Protein AF-A0A962IE47-F1 (afdb_monomer_lite)

Foldseek 3Di:
DPDPVVVVVVVVVVVVVVVVVVVVDDDPDDDDAEEEEDEQELEPQQQDQPDDDPNDGGGNSVVVLVVVLVVLVVGDFVYWYWYWYDADHDIGTPDHTDGSPVCVVVVNVVSVPDHSVVNCVPVPD

pLDDT: mean 88.12, std 12.34, range [39.97, 97.12]

Sequence (125 aa):
MPPRYRSSLLLLLALLCMALALLRPFWLLERKVWNYSFILDITQSMNTRDYHLNGELTDRLTVARQAMRAALKQLPCGSQVGLGLYTANNTYQLFNPLEVCEHYAIITDVLDHIDWRMAWANDSQ

Structure (mmCIF, N/CA/C/O backbone):
data_AF-A0A962IE47-F1
#
_entry.id   AF-A0A962IE47-F1
#
loop_
_atom_site.group_PDB
_atom_site.id
_atom_site.type_symbol
_atom_site.label_atom_id
_atom_site.label_alt_id
_atom_site.label_comp_id
_atom_site.label_asym_id
_atom_site.label_entity_id
_atom_site.label_seq_id
_atom_site.pdbx_PDB_ins_code
_atom_site.Cartn_x
_atom_site.Cartn_y
_atom_site.Cartn_z
_atom_site.occupancy
_atom_site.B_iso_or_equiv
_atom_site.auth_seq_id
_atom_site.auth_comp_id
_atom_site.auth_asym_id
_atom_site.auth_atom_id
_atom_site.pdbx_PDB_model_num
ATOM 1 N N . MET A 1 1 ? -11.003 -23.202 50.729 1.00 52.34 1 MET A N 1
ATOM 2 C CA . MET A 1 1 ? -11.892 -23.349 49.553 1.00 52.34 1 MET A CA 1
ATOM 3 C C . MET A 1 1 ? -12.440 -21.976 49.194 1.00 52.34 1 MET A C 1
ATOM 5 O O . MET A 1 1 ? -13.132 -21.407 50.032 1.00 52.34 1 MET A O 1
ATOM 9 N N . PRO A 1 2 ? -12.093 -21.389 48.033 1.00 59.41 2 PRO A N 1
ATOM 10 C CA . PRO A 1 2 ? -12.683 -20.120 47.624 1.00 59.41 2 PRO A CA 1
ATOM 11 C C . PRO A 1 2 ? -14.193 -20.312 47.393 1.00 59.41 2 PRO A C 1
ATOM 13 O O . PRO A 1 2 ? -14.618 -21.378 46.940 1.00 59.41 2 PRO A O 1
ATOM 16 N N . PRO A 1 3 ? -15.026 -19.326 47.742 1.00 61.72 3 PRO A N 1
ATOM 17 C CA . PRO A 1 3 ? -16.468 -19.507 47.749 1.00 61.72 3 PRO A CA 1
ATOM 18 C C . PRO A 1 3 ? -17.038 -19.554 46.317 1.00 61.72 3 PRO A C 1
ATOM 20 O O . PRO A 1 3 ? -16.744 -18.690 45.489 1.00 61.72 3 PRO A O 1
ATOM 23 N N . ARG A 1 4 ? -17.888 -20.557 46.037 1.00 67.06 4 ARG A N 1
ATOM 24 C CA . ARG A 1 4 ? -18.505 -20.864 44.721 1.00 67.06 4 ARG A CA 1
ATOM 25 C C . ARG A 1 4 ? -19.208 -19.678 44.029 1.00 67.06 4 ARG A C 1
ATOM 27 O O . ARG A 1 4 ? -19.340 -19.681 42.805 1.00 67.06 4 ARG A O 1
ATOM 34 N N . TYR A 1 5 ? -19.627 -18.654 44.779 1.00 64.69 5 TYR A N 1
ATOM 35 C CA . TYR A 1 5 ? -20.289 -17.465 44.223 1.00 64.69 5 TYR A CA 1
ATOM 36 C C . TYR A 1 5 ? -19.355 -16.618 43.341 1.00 64.69 5 TYR A C 1
ATOM 38 O O . TYR A 1 5 ? -19.810 -16.032 42.362 1.00 64.69 5 TYR A O 1
ATOM 46 N N . ARG A 1 6 ? -18.044 -16.588 43.633 1.00 74.56 6 ARG A N 1
ATOM 47 C CA . ARG A 1 6 ? -17.070 -15.798 42.858 1.00 74.56 6 ARG A CA 1
ATOM 48 C C . ARG A 1 6 ? -16.899 -16.337 41.440 1.00 74.56 6 ARG A C 1
ATOM 50 O O . ARG A 1 6 ? -16.870 -15.560 40.494 1.00 74.56 6 ARG A O 1
ATOM 57 N N . SER A 1 7 ? -16.842 -17.659 41.285 1.00 76.56 7 SER A N 1
ATOM 58 C CA . SER A 1 7 ? -16.712 -18.307 39.973 1.00 76.56 7 SER A CA 1
ATOM 59 C C . SER A 1 7 ? -17.961 -18.135 39.109 1.00 76.56 7 SER A C 1
ATOM 61 O O . SER A 1 7 ? -17.842 -17.911 37.912 1.00 76.56 7 SER A O 1
ATOM 63 N N . SER A 1 8 ? -19.154 -18.174 39.709 1.00 85.88 8 SER A N 1
ATOM 64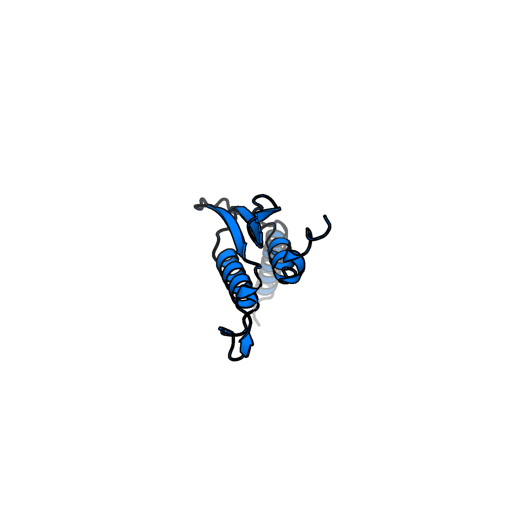 C CA . SER A 1 8 ? -20.411 -17.975 38.970 1.00 85.88 8 SER A CA 1
ATOM 65 C C . SER A 1 8 ? -20.564 -16.529 38.484 1.00 85.88 8 SER A C 1
ATOM 67 O O . SER A 1 8 ? -20.994 -16.299 37.356 1.00 85.88 8 SER A O 1
ATOM 69 N N . LEU A 1 9 ? -20.138 -15.554 39.298 1.00 92.81 9 LEU A N 1
ATOM 70 C CA . LEU A 1 9 ? -20.090 -14.141 38.913 1.00 92.81 9 LEU A CA 1
ATOM 71 C C . LEU A 1 9 ? -19.125 -13.902 37.741 1.00 92.81 9 LEU A C 1
ATOM 73 O O . LEU A 1 9 ? -19.460 -13.185 36.804 1.00 92.81 9 LEU A O 1
ATOM 77 N N . LEU A 1 10 ? -17.947 -14.534 37.775 1.00 92.00 10 LEU A N 1
ATOM 78 C CA . LEU A 1 10 ? -16.957 -14.449 36.698 1.00 92.00 10 LEU A CA 1
ATOM 79 C C . LEU A 1 10 ? -17.489 -15.030 35.379 1.00 92.00 10 LEU A C 1
ATOM 81 O O . LEU A 1 10 ? -17.267 -14.440 34.326 1.00 92.00 10 LEU A O 1
ATOM 85 N N . LEU A 1 11 ? -18.223 -16.147 35.433 1.00 93.00 11 LEU A N 1
ATOM 86 C CA . LEU A 1 11 ? -18.848 -16.751 34.251 1.00 93.00 11 LEU A CA 1
ATOM 87 C C . LEU A 1 11 ? -19.948 -15.861 33.661 1.00 93.00 11 LEU A C 1
ATOM 89 O O . LEU A 1 11 ? -19.996 -15.682 32.448 1.00 93.00 11 LEU A O 1
ATOM 93 N N . LEU A 1 12 ? -20.792 -15.260 34.505 1.00 95.62 12 LEU A N 1
ATOM 94 C CA . LEU A 1 12 ? -21.808 -14.296 34.069 1.00 95.62 12 LEU A CA 1
ATOM 95 C C . LEU A 1 12 ? -21.183 -13.060 33.418 1.00 95.62 12 LEU A C 1
ATOM 97 O O . LEU A 1 12 ? -21.644 -1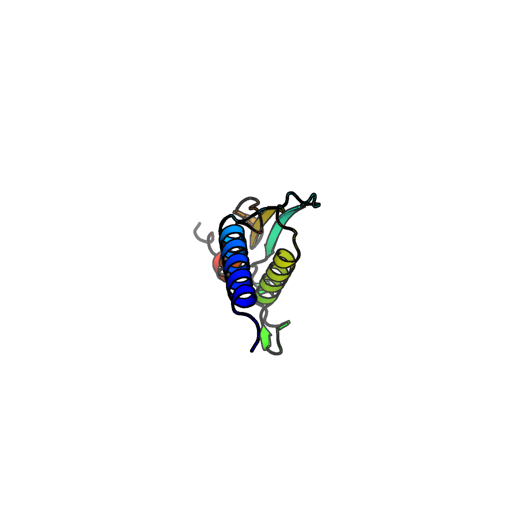2.624 32.366 1.00 95.62 12 LEU A O 1
ATOM 101 N N . LEU A 1 13 ? -20.112 -12.524 34.010 1.00 95.75 13 LEU A N 1
ATOM 102 C CA . LEU A 1 13 ? -19.386 -11.384 33.454 1.00 95.75 13 LEU A CA 1
ATOM 103 C C . LEU A 1 13 ? -18.767 -11.730 32.092 1.00 95.75 13 LEU A C 1
ATOM 105 O O . LEU A 1 13 ? -18.882 -10.950 31.152 1.00 95.75 13 LEU A O 1
ATOM 109 N N . ALA A 1 14 ? -18.154 -12.91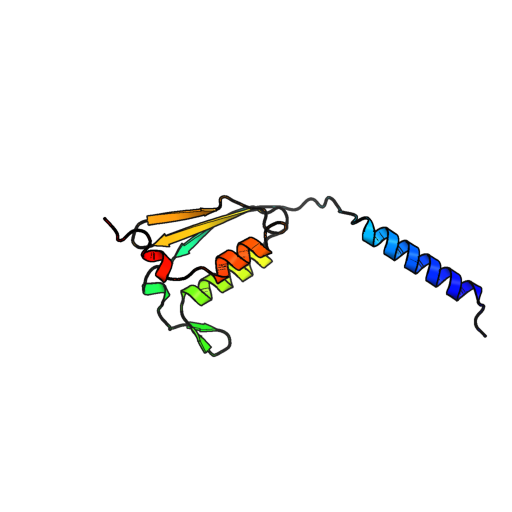0 31.966 1.00 94.25 14 ALA A N 1
ATOM 110 C CA . ALA A 1 14 ? -17.596 -13.378 30.700 1.00 94.25 14 ALA A CA 1
ATOM 111 C C . ALA A 1 14 ? -18.680 -13.522 29.619 1.00 94.25 14 ALA A C 1
ATOM 113 O O . ALA A 1 14 ? -18.478 -13.092 28.484 1.00 94.25 14 ALA A O 1
ATOM 114 N N . LEU A 1 15 ? -19.845 -14.066 29.981 1.00 96.00 15 LEU A N 1
ATOM 115 C CA . LEU A 1 15 ? -20.975 -14.245 29.070 1.00 96.00 15 LEU A CA 1
ATOM 116 C C . LEU A 1 15 ? -21.572 -12.898 28.632 1.00 96.00 15 LEU A C 1
ATOM 118 O O . LEU A 1 15 ? -21.879 -12.716 27.456 1.00 96.00 15 LEU A O 1
ATOM 122 N N . LEU A 1 16 ? -21.648 -11.927 29.547 1.00 95.94 16 LEU A N 1
ATOM 123 C CA . LEU A 1 16 ? -22.052 -10.554 29.244 1.00 95.94 16 LEU A CA 1
ATOM 124 C C . LEU A 1 16 ? -21.051 -9.863 28.305 1.00 95.94 16 LEU A C 1
ATOM 126 O O . LEU A 1 16 ? -21.459 -9.271 27.310 1.00 95.94 16 LEU A O 1
ATOM 130 N N . CYS A 1 17 ? -19.746 -9.968 28.577 1.00 94.00 17 CYS A N 1
ATOM 131 C CA . CYS A 1 17 ? -18.699 -9.427 27.705 1.00 94.00 17 CYS A CA 1
ATOM 132 C C . CYS A 1 17 ? -18.750 -10.047 26.302 1.00 94.00 17 CYS A C 1
ATOM 134 O O . CYS A 1 17 ? -18.610 -9.334 25.310 1.00 94.00 17 CYS A O 1
ATOM 136 N N . MET A 1 18 ? -18.991 -11.357 26.206 1.00 94.12 18 MET A N 1
ATOM 137 C CA . MET A 1 18 ? -19.139 -12.052 24.927 1.00 94.12 18 MET A CA 1
ATOM 138 C C . MET A 1 18 ? -20.392 -11.586 24.172 1.00 94.12 18 MET A C 1
ATOM 140 O O . MET A 1 18 ? -20.311 -11.300 22.980 1.00 94.12 18 MET A O 1
ATOM 144 N N . ALA A 1 19 ? -21.528 -11.431 24.860 1.00 95.25 19 ALA A N 1
ATOM 145 C CA . ALA A 1 19 ? -22.750 -10.883 24.271 1.00 95.25 19 ALA A CA 1
ATOM 146 C C . ALA A 1 19 ? -22.556 -9.440 23.768 1.00 95.25 19 ALA A C 1
ATOM 148 O O . ALA A 1 19 ? -22.988 -9.107 22.667 1.00 95.25 19 ALA A O 1
ATOM 149 N N . LEU A 1 20 ? -21.849 -8.600 24.530 1.00 92.50 20 LEU A N 1
ATOM 150 C CA . LEU A 1 20 ? -21.512 -7.231 24.128 1.00 92.50 20 LEU A CA 1
ATOM 151 C C . LEU A 1 20 ? -20.575 -7.187 22.914 1.00 92.50 20 LEU A C 1
ATOM 153 O O . LEU A 1 20 ? -20.757 -6.349 22.034 1.00 92.50 20 LEU A O 1
ATOM 157 N N . ALA A 1 21 ? -19.606 -8.100 22.820 1.00 89.12 21 ALA A N 1
ATOM 158 C CA . ALA A 1 21 ? -18.718 -8.189 21.661 1.00 89.12 21 ALA A CA 1
ATOM 159 C C . ALA A 1 21 ? -19.475 -8.551 20.368 1.00 89.12 21 ALA A C 1
ATOM 161 O O . ALA A 1 21 ? -19.144 -8.043 19.294 1.00 89.12 21 ALA A O 1
ATOM 162 N N . LEU A 1 22 ? -20.524 -9.377 20.466 1.00 91.88 22 LEU A N 1
ATOM 163 C CA . LEU A 1 22 ? -21.379 -9.737 19.327 1.00 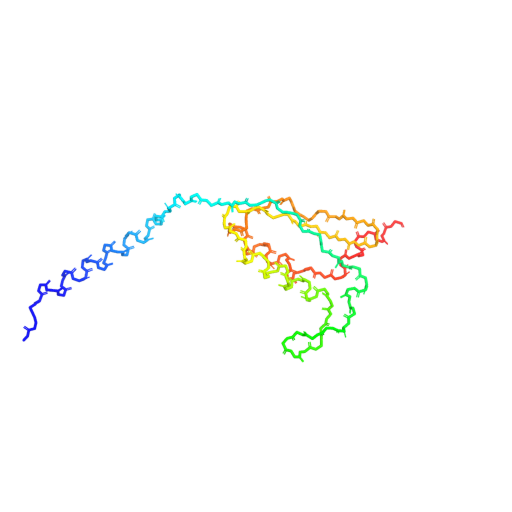91.88 22 LEU A CA 1
ATOM 164 C C . LEU A 1 22 ? -22.196 -8.551 18.789 1.00 91.88 22 LEU A C 1
ATOM 166 O O . LEU A 1 22 ? -22.529 -8.540 17.607 1.00 91.88 22 LEU A O 1
ATOM 170 N N . LEU A 1 23 ? -22.465 -7.533 19.615 1.00 90.25 23 LEU A N 1
ATOM 171 C CA . LEU A 1 23 ? -23.197 -6.322 19.218 1.00 90.25 23 LEU A CA 1
ATOM 172 C C . LEU A 1 23 ? -22.358 -5.335 18.385 1.00 90.25 23 LEU A C 1
ATOM 174 O O . LEU A 1 23 ? -22.903 -4.342 17.915 1.00 90.25 23 LEU A O 1
ATOM 178 N N . ARG A 1 24 ? -21.054 -5.593 18.195 1.00 80.38 24 ARG A N 1
ATOM 179 C CA . ARG A 1 24 ? -20.117 -4.757 17.416 1.00 80.38 24 ARG A CA 1
ATOM 180 C C . ARG A 1 24 ? -20.256 -3.248 17.692 1.00 80.38 24 ARG A C 1
ATOM 182 O O . ARG A 1 24 ? -20.539 -2.483 16.768 1.00 80.38 24 ARG A O 1
ATOM 189 N N . PRO A 1 25 ? -20.049 -2.795 18.943 1.00 80.50 25 PRO A N 1
ATOM 190 C CA . PRO A 1 25 ? -20.100 -1.370 19.246 1.00 80.50 25 PRO A CA 1
ATOM 191 C C . PRO A 1 25 ? -19.068 -0.618 18.392 1.00 80.50 25 PRO A C 1
ATOM 193 O O . PRO A 1 25 ? -17.879 -0.938 18.426 1.00 80.50 25 PRO A O 1
ATOM 196 N N . PHE A 1 26 ? -19.519 0.377 17.626 1.00 73.50 26 PHE A N 1
ATOM 197 C CA . PHE A 1 26 ? -18.647 1.276 16.874 1.00 73.50 26 PHE A CA 1
ATOM 198 C C . PHE A 1 26 ? -18.619 2.645 17.551 1.00 73.50 26 PHE A C 1
ATOM 200 O O . PHE A 1 26 ? -19.646 3.176 17.970 1.00 73.50 26 PHE A O 1
ATOM 207 N N . TRP A 1 27 ? -17.425 3.213 17.679 1.00 76.12 27 TRP A N 1
ATOM 208 C CA . TRP A 1 27 ? -17.225 4.547 18.233 1.00 76.12 27 TRP A CA 1
ATOM 209 C C . TRP A 1 27 ? -17.090 5.539 17.081 1.00 76.12 27 TRP A C 1
ATOM 211 O O . TRP A 1 27 ? -16.230 5.353 16.218 1.00 76.12 27 TRP A O 1
ATOM 221 N N . LEU A 1 28 ? -17.906 6.597 17.063 1.00 69.00 28 LEU A N 1
ATOM 222 C CA . LEU A 1 28 ? -17.693 7.720 16.149 1.00 69.00 28 LEU A CA 1
ATOM 223 C C . LEU A 1 28 ? -16.531 8.558 16.683 1.00 69.00 28 LEU A C 1
ATOM 225 O O . LEU A 1 28 ? -16.710 9.425 17.534 1.00 69.00 28 LEU A O 1
ATOM 229 N N . LEU A 1 29 ? -15.328 8.249 16.211 1.00 77.94 29 LEU A N 1
ATOM 230 C CA . LEU A 1 29 ? -14.134 9.023 16.511 1.00 77.94 29 LEU A CA 1
ATOM 231 C C . LEU A 1 29 ? -13.885 9.996 15.358 1.00 77.94 29 LEU A C 1
ATOM 233 O O . LEU A 1 29 ? -13.664 9.563 14.226 1.00 77.94 29 LEU A O 1
ATOM 237 N N . GLU A 1 30 ? -13.900 11.299 15.636 1.00 76.25 30 GLU A N 1
ATOM 238 C CA . GLU A 1 30 ? -13.501 12.292 14.640 1.00 76.25 30 GLU A CA 1
ATOM 239 C C . GLU A 1 30 ? -12.033 12.079 14.277 1.00 76.25 30 GLU A C 1
ATOM 241 O O . GLU A 1 30 ? -11.130 12.142 15.116 1.00 76.25 30 GLU A O 1
ATOM 246 N N . ARG A 1 31 ? -11.790 11.782 13.003 1.00 79.19 31 ARG A N 1
ATOM 247 C CA . ARG A 1 31 ? -10.452 11.557 12.479 1.00 79.19 31 ARG A CA 1
ATOM 248 C C . ARG A 1 31 ? -10.316 12.260 11.142 1.00 79.19 31 ARG A C 1
ATOM 250 O O . ARG A 1 31 ? -11.222 12.233 10.316 1.00 79.19 31 ARG A O 1
ATOM 257 N N . LYS A 1 32 ? -9.153 12.868 10.916 1.00 86.38 32 LYS A N 1
ATOM 258 C CA . LYS A 1 32 ? -8.812 13.429 9.612 1.00 86.38 32 LYS A CA 1
ATOM 259 C C . LYS A 1 32 ? -8.663 12.293 8.597 1.00 86.38 32 LYS A C 1
ATOM 261 O O . LYS A 1 32 ? -7.765 11.464 8.736 1.00 86.38 32 LYS A O 1
ATOM 266 N N . VAL A 1 33 ? -9.546 12.274 7.607 1.00 92.00 33 VAL A N 1
ATOM 267 C CA . VAL A 1 33 ? -9.529 11.336 6.479 1.00 92.00 33 VAL A CA 1
ATOM 268 C C . VAL A 1 33 ? -9.002 12.023 5.226 1.00 92.00 33 VAL A C 1
ATOM 270 O O . VAL A 1 33 ? -8.985 13.253 5.138 1.00 92.00 33 VAL A O 1
ATOM 273 N N . TRP A 1 34 ? -8.557 11.221 4.266 1.00 93.88 34 TRP A N 1
ATOM 274 C CA . TRP A 1 34 ? -7.958 11.706 3.027 1.00 93.88 34 TRP A CA 1
ATOM 275 C C . TRP A 1 34 ? -8.589 11.040 1.811 1.00 93.88 34 TRP A C 1
ATOM 277 O O . TRP A 1 34 ? -9.116 9.935 1.914 1.00 93.88 34 TRP A O 1
ATOM 287 N N . ASN A 1 35 ? -8.499 11.699 0.659 1.00 95.31 35 ASN A N 1
ATOM 288 C CA . ASN A 1 35 ? -8.884 11.133 -0.627 1.00 95.31 35 ASN A CA 1
ATOM 289 C C . ASN A 1 35 ? -7.660 11.149 -1.551 1.00 95.31 35 ASN A C 1
ATOM 291 O O . ASN A 1 35 ? -7.162 12.222 -1.893 1.00 95.31 35 ASN A O 1
ATOM 295 N N . TYR A 1 36 ? -7.148 9.966 -1.888 1.00 95.00 36 TYR A N 1
ATOM 296 C CA . TYR A 1 36 ? -5.950 9.782 -2.705 1.00 95.00 36 TYR A CA 1
ATOM 297 C C . TYR A 1 36 ? -6.263 9.003 -3.981 1.00 95.00 36 TYR A C 1
ATOM 299 O O . TYR A 1 36 ? -7.172 8.180 -4.032 1.00 95.00 36 TYR A O 1
ATOM 307 N N . SER A 1 37 ? -5.467 9.228 -5.021 1.00 94.69 37 SER A N 1
ATOM 308 C CA . SER A 1 37 ? -5.446 8.391 -6.221 1.00 94.69 37 SER A CA 1
ATOM 309 C C . SER A 1 37 ? -4.001 8.021 -6.516 1.00 94.69 37 SER A C 1
ATOM 311 O O . SER A 1 37 ? -3.181 8.898 -6.781 1.00 94.69 37 SER A O 1
ATOM 313 N N . PHE A 1 38 ? -3.680 6.733 -6.415 1.00 95.81 38 PHE A N 1
ATOM 314 C CA . PHE A 1 38 ? -2.355 6.221 -6.747 1.00 95.81 38 PHE A CA 1
ATOM 315 C C . PHE A 1 38 ? -2.294 5.862 -8.221 1.00 95.81 38 PHE A C 1
ATOM 317 O O . PHE A 1 38 ? -3.209 5.231 -8.741 1.00 95.81 38 PHE A O 1
ATOM 324 N N . ILE A 1 39 ? -1.188 6.211 -8.869 1.00 95.44 39 ILE A N 1
ATOM 325 C CA . ILE A 1 39 ? -0.867 5.756 -10.218 1.00 95.44 39 ILE A CA 1
ATOM 326 C C . ILE A 1 39 ? 0.393 4.902 -10.125 1.00 95.44 39 ILE A C 1
ATOM 328 O O . ILE A 1 39 ? 1.420 5.369 -9.631 1.00 95.44 39 ILE A O 1
ATOM 332 N N . LEU A 1 40 ? 0.301 3.650 -10.567 1.00 95.50 40 LEU A N 1
ATOM 333 C CA . LEU A 1 40 ? 1.410 2.705 -10.557 1.00 95.50 40 LEU A CA 1
ATOM 334 C C . LEU A 1 40 ? 2.011 2.575 -11.959 1.00 95.50 40 LEU A C 1
ATOM 336 O O . LEU A 1 40 ? 1.325 2.187 -12.902 1.00 95.50 40 LEU A O 1
ATOM 340 N N . ASP A 1 41 ? 3.296 2.888 -12.085 1.00 94.06 41 ASP A N 1
ATOM 341 C CA . ASP A 1 41 ? 4.062 2.688 -13.315 1.00 94.06 41 ASP A CA 1
ATOM 342 C C . ASP A 1 41 ? 4.305 1.188 -13.551 1.00 94.06 41 ASP A C 1
ATOM 344 O O . ASP A 1 41 ? 4.877 0.504 -12.700 1.00 94.06 41 ASP A O 1
ATOM 348 N N . ILE A 1 42 ? 3.854 0.686 -14.702 1.00 93.88 42 ILE A N 1
ATOM 349 C CA . ILE A 1 42 ? 4.047 -0.699 -15.156 1.00 93.88 42 ILE A CA 1
ATOM 350 C C . ILE A 1 42 ? 4.893 -0.780 -16.441 1.00 93.88 42 ILE A C 1
ATOM 352 O O . ILE A 1 42 ? 4.840 -1.779 -17.160 1.00 93.88 42 ILE A O 1
ATOM 356 N N . THR A 1 43 ? 5.665 0.266 -16.758 1.00 92.75 43 THR A N 1
ATOM 357 C CA . THR A 1 43 ? 6.583 0.290 -17.906 1.00 92.75 43 THR A CA 1
ATOM 358 C C . THR A 1 43 ? 7.673 -0.774 -17.787 1.00 92.75 43 THR A C 1
ATOM 360 O O . THR A 1 43 ? 8.009 -1.251 -16.704 1.00 92.75 43 THR A O 1
ATOM 363 N N . GLN A 1 44 ? 8.305 -1.112 -18.915 1.00 91.00 44 GLN A N 1
ATOM 364 C CA . GLN A 1 44 ? 9.379 -2.112 -18.952 1.00 91.00 44 GLN A CA 1
ATOM 365 C C . GLN A 1 44 ? 10.552 -1.783 -18.017 1.00 91.00 44 GLN A C 1
ATOM 367 O O . GLN A 1 44 ? 11.185 -2.694 -17.487 1.00 91.00 44 GLN A O 1
ATOM 372 N N . SER A 1 45 ? 10.813 -0.497 -17.758 1.00 91.81 45 SER A N 1
AT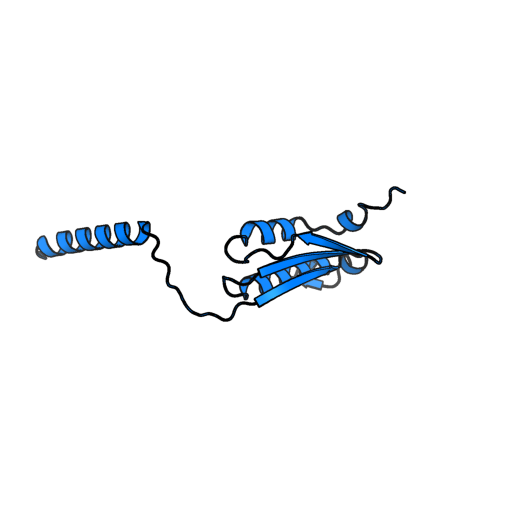OM 373 C CA . SER A 1 45 ? 11.862 -0.074 -16.826 1.00 91.81 45 SER A CA 1
ATOM 374 C C . SER A 1 45 ? 11.628 -0.594 -15.401 1.00 91.81 45 SER A C 1
ATOM 376 O O . SER A 1 45 ? 12.588 -0.884 -14.681 1.00 91.81 45 SER A O 1
ATOM 378 N N . MET A 1 46 ? 10.363 -0.797 -15.022 1.00 94.12 46 MET A N 1
ATOM 379 C CA . MET A 1 46 ? 9.969 -1.284 -13.704 1.00 94.12 46 MET A CA 1
ATOM 380 C C . MET A 1 46 ? 10.217 -2.788 -13.510 1.00 94.12 46 MET A C 1
ATOM 382 O O . MET A 1 46 ? 10.243 -3.247 -12.372 1.00 94.12 46 MET A O 1
ATOM 386 N N . ASN A 1 47 ? 10.481 -3.544 -14.583 1.00 93.38 47 ASN A N 1
ATOM 387 C CA . ASN A 1 47 ? 10.883 -4.957 -14.524 1.00 93.38 47 ASN A CA 1
ATOM 388 C C . ASN A 1 47 ? 12.394 -5.143 -14.249 1.00 93.38 47 ASN A C 1
ATOM 390 O O . ASN A 1 47 ? 12.893 -6.264 -14.145 1.00 93.38 47 ASN A O 1
ATOM 394 N N . THR A 1 48 ? 13.157 -4.050 -14.149 1.00 94.75 48 THR A N 1
ATOM 395 C CA . THR A 1 48 ? 14.592 -4.114 -13.842 1.00 94.75 48 THR A CA 1
ATOM 396 C C . THR A 1 48 ? 14.801 -4.678 -12.440 1.00 94.75 48 THR A C 1
ATOM 398 O O . THR A 1 48 ? 14.253 -4.150 -11.476 1.00 94.75 48 THR A O 1
ATOM 401 N N . ARG A 1 49 ? 15.612 -5.736 -12.327 1.00 94.88 49 ARG A N 1
ATOM 402 C CA . ARG A 1 49 ? 15.943 -6.407 -11.062 1.00 94.88 49 ARG A CA 1
ATOM 403 C C . ARG A 1 49 ? 17.196 -5.811 -10.431 1.00 94.88 49 ARG A C 1
ATOM 405 O O . ARG A 1 49 ? 18.250 -6.437 -10.436 1.00 94.88 49 ARG A O 1
ATOM 412 N N . ASP A 1 50 ? 17.091 -4.583 -9.944 1.00 94.88 50 ASP A N 1
ATOM 413 C CA . ASP A 1 50 ? 18.197 -3.840 -9.327 1.00 94.88 50 ASP A CA 1
ATOM 414 C C . ASP A 1 50 ? 17.929 -3.426 -7.873 1.00 94.88 50 ASP A C 1
ATOM 416 O O . ASP A 1 50 ? 18.760 -2.765 -7.250 1.00 94.88 50 ASP A O 1
ATOM 420 N N . TYR A 1 51 ? 16.805 -3.859 -7.301 1.00 93.19 51 TYR A N 1
ATOM 421 C CA . TYR A 1 51 ? 16.477 -3.642 -5.896 1.00 93.19 51 TYR A CA 1
ATOM 422 C C . TYR A 1 51 ? 16.672 -4.908 -5.074 1.00 93.19 51 TYR A C 1
ATOM 424 O O . TYR A 1 51 ? 16.582 -6.023 -5.579 1.00 93.19 51 TYR A O 1
ATOM 432 N N . HIS A 1 52 ? 16.895 -4.725 -3.775 1.00 92.12 52 HIS A N 1
ATOM 433 C CA . HIS A 1 52 ? 16.879 -5.817 -2.813 1.00 92.12 52 HIS A CA 1
ATOM 434 C C . HIS A 1 52 ? 15.693 -5.653 -1.880 1.00 92.12 52 HIS A C 1
ATOM 436 O O . HIS A 1 52 ? 15.507 -4.593 -1.280 1.00 92.12 52 HIS A O 1
ATOM 442 N N . LEU A 1 53 ? 14.921 -6.721 -1.724 1.00 89.94 53 LEU A N 1
ATOM 443 C CA . LEU A 1 53 ? 13.847 -6.790 -0.756 1.00 89.94 53 LEU A CA 1
ATOM 444 C C . LEU A 1 53 ? 14.019 -8.040 0.098 1.00 89.94 53 LEU A C 1
ATOM 446 O O . LEU A 1 53 ? 14.132 -9.137 -0.431 1.00 89.94 53 LEU A O 1
ATOM 450 N N . ASN A 1 54 ? 14.068 -7.872 1.422 1.00 88.81 54 ASN A N 1
ATOM 451 C CA . ASN A 1 54 ? 14.355 -8.959 2.368 1.00 88.81 54 ASN A CA 1
ATOM 452 C C . ASN A 1 54 ? 15.646 -9.744 2.037 1.00 88.81 54 ASN A C 1
ATOM 454 O O . ASN A 1 54 ? 15.750 -10.926 2.341 1.00 88.81 54 ASN A O 1
ATOM 458 N N . GLY A 1 55 ? 16.631 -9.083 1.417 1.00 88.88 55 GLY A N 1
ATOM 459 C CA . GLY A 1 55 ? 17.895 -9.701 1.000 1.00 88.88 55 GLY A CA 1
ATOM 460 C C . GLY A 1 55 ? 17.865 -10.381 -0.373 1.00 88.88 55 GLY A C 1
ATOM 461 O O . GLY A 1 55 ? 18.914 -10.820 -0.834 1.00 88.88 55 GLY A O 1
ATOM 462 N N . GLU A 1 56 ? 16.720 -10.422 -1.058 1.00 92.00 56 GLU A N 1
ATOM 463 C CA . GLU A 1 56 ? 16.585 -11.020 -2.390 1.00 92.00 56 GLU A CA 1
ATOM 464 C C . GLU A 1 56 ? 16.521 -9.959 -3.493 1.00 92.00 56 GLU A C 1
ATOM 466 O O . GLU A 1 56 ? 15.866 -8.924 -3.343 1.00 92.00 56 GLU A O 1
ATOM 471 N N . LEU A 1 57 ? 17.181 -10.233 -4.624 1.00 94.50 57 LEU A N 1
ATOM 472 C CA . LEU A 1 57 ? 17.154 -9.363 -5.799 1.00 94.50 57 LEU A CA 1
ATOM 473 C C . LEU A 1 57 ? 15.764 -9.389 -6.453 1.00 94.50 57 LEU A C 1
ATOM 475 O O . LEU A 1 57 ? 15.324 -10.424 -6.969 1.00 94.50 57 LEU A O 1
ATOM 479 N N . THR A 1 58 ? 15.104 -8.238 -6.493 1.00 95.38 58 THR A N 1
ATOM 480 C CA . THR A 1 58 ? 13.725 -8.072 -6.954 1.00 95.38 58 THR A CA 1
ATOM 481 C C . THR A 1 58 ? 13.590 -6.928 -7.956 1.00 95.38 58 THR A C 1
ATOM 483 O O . THR A 1 58 ? 14.475 -6.076 -8.073 1.00 95.38 58 THR A O 1
ATOM 486 N N . ASP A 1 59 ? 12.487 -6.932 -8.699 1.00 95.12 59 ASP A N 1
ATOM 487 C CA . ASP A 1 59 ? 12.144 -5.872 -9.637 1.00 95.12 59 ASP A CA 1
ATOM 488 C C . ASP A 1 59 ? 11.556 -4.633 -8.937 1.00 95.12 59 ASP A C 1
ATOM 490 O O . ASP A 1 59 ? 11.019 -4.694 -7.823 1.00 95.12 59 ASP A O 1
ATOM 494 N N . ARG A 1 60 ? 11.659 -3.476 -9.596 1.00 95.50 60 ARG A N 1
ATOM 495 C CA . ARG A 1 60 ? 11.172 -2.195 -9.060 1.00 95.50 60 ARG A CA 1
ATOM 496 C C . ARG A 1 60 ? 9.653 -2.174 -8.881 1.00 95.50 60 ARG A C 1
ATOM 498 O O . ARG A 1 60 ? 9.170 -1.532 -7.947 1.00 95.50 60 ARG A O 1
ATOM 505 N N . LEU A 1 61 ? 8.895 -2.861 -9.741 1.00 95.19 61 LEU A N 1
ATOM 506 C CA . LEU A 1 61 ? 7.435 -2.941 -9.641 1.00 95.19 61 LEU A CA 1
ATOM 507 C C . LEU A 1 61 ? 7.016 -3.636 -8.339 1.00 95.19 61 LEU A C 1
ATOM 509 O O . LEU A 1 61 ? 6.140 -3.148 -7.628 1.00 95.19 61 LEU A O 1
ATOM 513 N N . THR A 1 62 ? 7.685 -4.727 -7.977 1.00 95.06 62 THR A N 1
ATOM 514 C CA . THR A 1 62 ? 7.475 -5.455 -6.726 1.00 95.06 62 THR A CA 1
ATOM 515 C C . THR A 1 62 ? 7.723 -4.554 -5.516 1.00 95.06 62 THR A C 1
ATOM 517 O O . THR A 1 62 ? 6.898 -4.515 -4.598 1.00 95.06 62 THR A O 1
ATOM 520 N N . VAL A 1 63 ? 8.795 -3.756 -5.540 1.00 95.38 63 VAL A N 1
ATOM 521 C CA . VAL A 1 63 ? 9.073 -2.762 -4.489 1.00 95.38 63 VAL A CA 1
ATOM 522 C C . VAL A 1 63 ? 7.977 -1.696 -4.426 1.00 95.38 63 VAL A C 1
ATOM 524 O O . VAL A 1 63 ? 7.490 -1.380 -3.339 1.00 95.38 63 VAL A O 1
ATOM 527 N N . ALA A 1 64 ? 7.534 -1.172 -5.571 1.00 95.62 64 ALA A N 1
ATOM 528 C CA . ALA A 1 64 ? 6.480 -0.162 -5.637 1.00 95.62 64 ALA A CA 1
ATOM 529 C C . ALA A 1 64 ? 5.136 -0.684 -5.094 1.00 95.62 64 ALA A C 1
ATOM 531 O O . ALA A 1 64 ? 4.488 -0.006 -4.290 1.00 95.62 64 ALA A O 1
ATOM 532 N N . ARG A 1 65 ? 4.745 -1.918 -5.446 1.00 95.31 65 ARG A N 1
ATOM 533 C CA . ARG A 1 65 ? 3.549 -2.578 -4.895 1.00 95.31 65 ARG A CA 1
ATOM 534 C C . ARG A 1 65 ? 3.621 -2.698 -3.376 1.00 95.31 65 ARG A C 1
ATOM 536 O O . ARG A 1 65 ? 2.647 -2.405 -2.680 1.00 95.31 65 ARG A O 1
ATOM 543 N N . GLN A 1 66 ? 4.774 -3.096 -2.841 1.00 94.75 66 GLN A N 1
ATOM 544 C CA . GLN A 1 66 ? 4.946 -3.217 -1.398 1.00 94.75 66 GLN A CA 1
ATOM 545 C C . GLN A 1 66 ? 4.934 -1.858 -0.691 1.00 94.75 66 GLN A C 1
ATOM 547 O O . GLN A 1 66 ? 4.319 -1.737 0.370 1.00 94.75 66 GLN A O 1
ATOM 552 N N . ALA A 1 67 ? 5.565 -0.835 -1.271 1.00 94.62 67 ALA A N 1
ATOM 553 C CA . ALA A 1 67 ? 5.526 0.526 -0.745 1.00 94.62 67 ALA A CA 1
ATOM 554 C C . ALA A 1 67 ? 4.083 1.051 -0.690 1.00 94.62 67 ALA A C 1
ATOM 556 O O . ALA A 1 67 ? 3.654 1.581 0.335 1.00 94.62 67 ALA A O 1
ATOM 557 N N . MET A 1 68 ? 3.295 0.811 -1.740 1.00 95.75 68 MET A N 1
ATOM 558 C CA . MET A 1 68 ? 1.879 1.173 -1.765 1.00 95.75 68 MET A CA 1
ATOM 559 C C . MET A 1 68 ? 1.065 0.385 -0.729 1.00 95.75 68 MET A C 1
ATOM 561 O O . MET A 1 68 ? 0.271 0.973 0.003 1.00 95.75 68 MET A O 1
ATOM 565 N N . ARG A 1 69 ? 1.318 -0.919 -0.560 1.00 95.12 69 ARG A N 1
ATOM 566 C CA . ARG A 1 69 ? 0.714 -1.720 0.522 1.00 95.12 69 ARG A CA 1
ATOM 567 C C . ARG A 1 69 ? 1.062 -1.172 1.908 1.00 95.12 69 ARG A C 1
ATOM 569 O O . ARG A 1 69 ? 0.206 -1.168 2.794 1.00 95.12 69 ARG A O 1
ATOM 576 N N . ALA A 1 70 ? 2.295 -0.717 2.115 1.00 94.88 70 ALA A N 1
ATOM 577 C CA . ALA A 1 70 ? 2.722 -0.101 3.367 1.00 94.88 70 ALA A CA 1
ATOM 578 C C . ALA A 1 70 ? 2.069 1.274 3.590 1.00 94.88 70 ALA A C 1
ATOM 580 O O . ALA A 1 70 ? 1.711 1.589 4.724 1.00 94.88 70 ALA A O 1
ATOM 581 N N . ALA A 1 71 ? 1.868 2.064 2.532 1.00 94.38 71 ALA A N 1
ATOM 582 C CA . ALA A 1 71 ? 1.135 3.327 2.593 1.00 94.38 71 ALA A CA 1
ATOM 583 C C . ALA A 1 71 ? -0.345 3.108 2.941 1.00 94.38 71 ALA A C 1
ATOM 585 O O . ALA A 1 71 ? -0.854 3.754 3.853 1.00 94.38 71 ALA A O 1
ATOM 586 N N . LEU A 1 72 ? -1.012 2.137 2.307 1.00 95.00 72 LEU A N 1
ATOM 587 C CA . LEU A 1 72 ? -2.405 1.781 2.607 1.00 95.00 72 LEU A CA 1
ATOM 588 C C . LEU A 1 72 ? -2.610 1.418 4.083 1.00 95.00 72 LEU A C 1
ATOM 590 O O . LEU A 1 72 ? -3.592 1.836 4.684 1.00 95.00 72 LEU A O 1
ATOM 594 N N . LYS A 1 73 ? -1.661 0.696 4.695 1.00 94.38 73 LYS A N 1
ATOM 595 C CA . LYS A 1 73 ? -1.707 0.343 6.129 1.00 94.38 73 LYS A CA 1
ATOM 596 C C . LYS A 1 73 ? -1.600 1.545 7.069 1.00 94.38 73 LYS A C 1
ATOM 598 O O . LYS A 1 73 ? -2.016 1.449 8.218 1.00 94.38 73 LYS A O 1
ATOM 603 N N . GLN A 1 74 ? -1.000 2.639 6.611 1.00 93.69 74 GLN A N 1
ATOM 604 C CA . GLN A 1 74 ? -0.826 3.859 7.402 1.00 93.69 74 GLN A CA 1
ATOM 605 C C . GLN A 1 74 ? -2.014 4.815 7.262 1.00 93.69 74 GLN A C 1
ATOM 607 O O . GLN A 1 74 ? -2.136 5.755 8.050 1.00 93.69 74 GLN A O 1
ATOM 612 N N . LEU A 1 75 ? -2.893 4.594 6.279 1.00 93.38 75 LEU A N 1
ATOM 613 C CA . LEU A 1 75 ? -4.062 5.435 6.084 1.00 93.38 75 LEU A CA 1
ATOM 614 C C . LEU A 1 75 ? -5.119 5.162 7.159 1.00 93.38 75 LEU A C 1
ATOM 616 O O . LEU A 1 75 ? -5.389 4.011 7.506 1.00 93.38 75 LEU A O 1
ATOM 620 N N . PRO A 1 76 ? -5.745 6.217 7.699 1.00 92.56 76 PRO A N 1
ATOM 621 C CA . PRO A 1 76 ? -6.822 6.039 8.650 1.00 92.56 76 PRO A CA 1
ATOM 622 C C . PRO A 1 76 ? -8.095 5.527 7.966 1.00 92.56 76 PRO A C 1
ATOM 624 O O . PRO A 1 76 ? -8.425 5.994 6.874 1.00 92.56 76 PRO A O 1
ATOM 627 N N . CYS A 1 77 ? -8.842 4.644 8.642 1.00 90.38 77 CYS A N 1
ATOM 628 C CA . CYS A 1 77 ? -10.184 4.248 8.201 1.00 90.38 77 CYS A CA 1
ATOM 629 C C . CYS A 1 77 ? -11.073 5.474 7.958 1.00 90.38 77 CYS A C 1
ATOM 631 O O . CYS A 1 77 ? -10.996 6.461 8.694 1.00 90.38 77 CYS A O 1
ATOM 633 N N . GLY A 1 78 ? -11.885 5.399 6.910 1.00 91.31 78 GLY A N 1
ATOM 634 C CA . GLY A 1 78 ? -12.637 6.499 6.314 1.00 91.31 78 GLY A CA 1
ATOM 635 C C . GLY A 1 78 ? -11.887 7.216 5.185 1.00 91.31 78 GLY A C 1
ATOM 636 O O . GLY A 1 78 ? -12.499 7.998 4.461 1.00 91.31 78 GLY A O 1
ATOM 637 N N . SER A 1 79 ? -10.583 6.966 5.003 1.00 95.31 79 SER A N 1
ATOM 638 C CA . SER A 1 79 ? -9.856 7.470 3.829 1.00 95.31 79 SER A CA 1
ATOM 639 C C . SER A 1 79 ? -10.265 6.708 2.576 1.00 95.31 79 SER A C 1
ATOM 641 O O . SER A 1 79 ? -10.503 5.504 2.631 1.00 95.31 79 SER A O 1
ATOM 643 N N . GLN A 1 80 ? -10.293 7.400 1.442 1.00 96.81 80 GLN A N 1
ATOM 644 C CA . GLN A 1 80 ? -10.605 6.822 0.142 1.00 96.81 80 GLN A CA 1
ATOM 645 C C . GLN A 1 80 ? -9.362 6.777 -0.740 1.00 96.81 80 GLN A C 1
ATOM 647 O O . GLN A 1 80 ? -8.564 7.717 -0.757 1.00 96.81 80 GLN A O 1
ATOM 652 N N . VAL A 1 81 ? -9.196 5.676 -1.467 1.00 97.12 81 VAL A N 1
ATOM 653 C CA . VAL A 1 81 ? -8.062 5.454 -2.360 1.00 97.12 81 VAL A CA 1
ATOM 654 C C . VAL A 1 81 ? -8.540 4.921 -3.697 1.00 97.12 81 VAL A C 1
ATOM 656 O O . VAL A 1 81 ? -9.191 3.881 -3.759 1.00 97.12 81 VAL A O 1
ATOM 659 N N . GLY A 1 82 ? -8.204 5.634 -4.768 1.00 96.12 82 GLY A N 1
ATOM 660 C CA . GLY A 1 82 ? -8.308 5.155 -6.143 1.00 96.12 82 GLY A CA 1
ATOM 661 C C . GLY A 1 82 ? -6.976 4.588 -6.623 1.00 96.12 82 GLY A C 1
ATOM 662 O O . GLY A 1 82 ? -5.917 4.934 -6.091 1.00 96.12 82 GLY A O 1
ATOM 663 N N . LEU A 1 83 ? -7.026 3.750 -7.654 1.00 96.38 83 LEU A N 1
ATOM 664 C CA . LEU A 1 83 ? -5.838 3.184 -8.283 1.00 96.38 83 LEU A CA 1
ATOM 665 C C . LEU A 1 83 ? -5.932 3.277 -9.802 1.00 96.38 83 LEU A C 1
ATOM 667 O O . LEU A 1 83 ? -6.955 2.932 -10.394 1.00 96.38 83 LEU A O 1
ATOM 671 N N . GLY A 1 84 ? -4.833 3.684 -10.421 1.00 94.94 84 GLY A N 1
ATOM 672 C CA . GLY A 1 84 ? -4.610 3.621 -11.853 1.00 94.94 84 GLY A CA 1
ATOM 673 C C . GLY A 1 84 ? -3.235 3.056 -12.190 1.00 94.94 84 GLY A C 1
ATOM 674 O O . GLY A 1 84 ? -2.367 2.906 -11.329 1.00 94.94 84 GLY A O 1
ATOM 675 N N . LEU A 1 85 ? -3.048 2.743 -13.464 1.00 94.69 85 LEU A N 1
ATOM 676 C CA . LEU A 1 85 ? -1.819 2.221 -14.043 1.00 94.69 85 LEU A CA 1
ATOM 677 C C . LEU A 1 85 ? -1.284 3.206 -15.072 1.00 94.69 85 LEU A C 1
ATOM 679 O O . LEU A 1 85 ? -2.058 3.760 -15.848 1.00 94.69 85 LEU A O 1
ATOM 683 N N . TYR A 1 86 ? 0.030 3.380 -15.112 1.00 93.44 86 TYR A N 1
ATOM 684 C CA . TYR A 1 86 ? 0.722 4.131 -16.150 1.00 93.44 86 TYR A CA 1
ATOM 685 C C . TYR A 1 86 ? 1.531 3.178 -17.029 1.00 93.44 86 TYR A C 1
ATOM 687 O O . TYR A 1 86 ? 2.346 2.402 -16.527 1.00 93.44 86 TYR A O 1
ATOM 695 N N . THR A 1 87 ? 1.309 3.228 -18.341 1.00 91.12 87 THR A N 1
ATOM 696 C CA . THR A 1 87 ? 2.036 2.421 -19.329 1.00 91.12 87 THR A CA 1
ATOM 697 C C . THR A 1 87 ? 2.266 3.215 -20.607 1.00 91.12 87 THR A C 1
ATOM 699 O O . THR A 1 87 ? 1.380 3.939 -21.059 1.00 91.12 87 THR A O 1
ATOM 702 N N . ALA A 1 88 ? 3.453 3.055 -21.201 1.00 83.56 88 ALA A N 1
ATOM 703 C CA . ALA A 1 88 ? 3.921 3.769 -22.388 1.00 83.56 88 ALA A CA 1
ATOM 704 C C . ALA A 1 88 ? 3.792 5.301 -22.260 1.00 83.56 88 ALA A C 1
ATOM 706 O O . ALA A 1 88 ? 4.728 5.963 -21.816 1.00 83.56 88 ALA A O 1
ATOM 707 N N . ASN A 1 89 ? 2.640 5.854 -22.634 1.00 84.81 89 ASN A N 1
ATOM 708 C CA . ASN A 1 89 ? 2.312 7.277 -22.577 1.00 84.81 89 ASN A CA 1
ATOM 709 C C . ASN A 1 89 ? 0.894 7.562 -22.041 1.00 84.81 89 ASN A C 1
ATOM 711 O O . ASN A 1 89 ? 0.423 8.690 -22.163 1.00 84.81 89 ASN A O 1
ATOM 715 N N . ASN A 1 90 ? 0.212 6.562 -21.472 1.00 87.88 90 ASN A N 1
ATOM 716 C CA . ASN A 1 90 ? -1.182 6.662 -21.044 1.00 87.88 90 ASN A CA 1
ATOM 717 C C . ASN A 1 90 ? -1.376 6.197 -19.598 1.00 87.88 90 ASN A C 1
ATOM 719 O O . ASN A 1 90 ? -0.709 5.276 -19.119 1.00 87.88 90 ASN A O 1
ATOM 723 N N . THR A 1 91 ? -2.358 6.809 -18.935 1.00 91.19 91 THR A N 1
ATOM 724 C CA . THR A 1 91 ? -2.816 6.427 -17.598 1.00 91.19 91 THR A CA 1
ATOM 725 C C . THR A 1 91 ? -4.215 5.835 -17.684 1.00 91.19 91 THR A C 1
ATOM 727 O O . THR A 1 91 ? -5.121 6.461 -18.232 1.00 91.19 91 THR A O 1
ATOM 730 N N . TYR A 1 92 ? -4.409 4.661 -17.093 1.00 91.38 92 TYR A N 1
ATOM 731 C CA . TYR A 1 92 ? -5.688 3.962 -17.038 1.00 91.38 92 TYR A CA 1
ATOM 732 C C . TYR A 1 92 ? -6.154 3.844 -15.592 1.00 91.38 92 TYR A C 1
ATOM 734 O O . TYR A 1 92 ? -5.444 3.289 -14.757 1.00 91.38 92 TYR A O 1
ATOM 742 N N . GLN A 1 93 ? -7.350 4.340 -15.285 1.00 91.94 93 GLN A N 1
ATOM 743 C CA . GLN A 1 93 ? -7.944 4.167 -13.962 1.00 91.94 93 GLN A CA 1
ATOM 744 C C . GLN A 1 93 ? -8.489 2.740 -13.830 1.00 91.94 93 GLN A C 1
ATOM 746 O O . GLN A 1 93 ? -9.334 2.334 -14.623 1.00 91.94 93 GLN A O 1
ATOM 751 N N . LEU A 1 94 ? -8.037 1.991 -12.822 1.00 91.75 94 LEU A N 1
ATOM 752 C CA . LEU A 1 94 ? -8.574 0.660 -12.520 1.00 91.75 94 LEU A CA 1
ATOM 753 C C . LEU A 1 94 ? -9.872 0.758 -11.724 1.00 91.75 94 LEU A C 1
ATOM 755 O O . LEU A 1 94 ? -10.845 0.076 -12.032 1.00 91.75 94 LEU A O 1
ATOM 759 N N . PHE A 1 95 ? -9.892 1.611 -10.699 1.00 93.44 95 PHE A N 1
ATOM 760 C CA . PHE A 1 95 ? -11.087 1.857 -9.900 1.00 93.44 95 PHE A CA 1
ATOM 761 C C . PHE A 1 95 ? -11.077 3.250 -9.276 1.00 93.44 95 PHE A C 1
ATOM 763 O O . PHE A 1 95 ? -10.029 3.793 -8.916 1.00 93.44 95 PHE A O 1
ATOM 770 N N . ASN A 1 96 ? -12.268 3.829 -9.137 1.00 94.44 96 ASN A N 1
ATOM 771 C CA . ASN A 1 96 ? -12.485 5.098 -8.439 1.00 94.44 96 ASN A CA 1
ATOM 772 C C . ASN A 1 96 ? -12.218 4.957 -6.93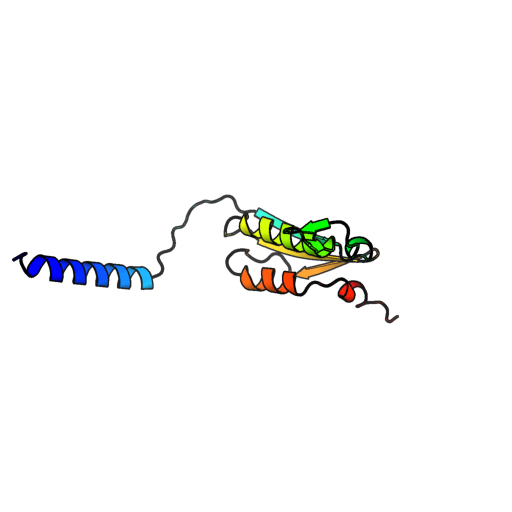4 1.00 94.44 96 ASN A C 1
ATOM 774 O O . ASN A 1 96 ? -12.234 3.835 -6.437 1.00 94.44 96 ASN A O 1
ATOM 778 N N . PRO A 1 97 ? -11.996 6.060 -6.196 1.00 95.81 97 PRO A N 1
ATOM 779 C CA . PRO A 1 97 ? -11.659 5.981 -4.782 1.00 95.81 97 PRO A CA 1
ATOM 780 C C . PRO A 1 97 ? -12.620 5.132 -3.940 1.00 95.81 97 PRO A C 1
ATOM 782 O O . PRO A 1 97 ? -13.802 5.448 -3.825 1.00 95.81 97 PRO A O 1
ATOM 785 N N . LEU A 1 98 ? -12.089 4.058 -3.347 1.00 95.75 98 LEU A N 1
ATOM 786 C CA . LEU A 1 98 ? -12.788 3.150 -2.432 1.00 95.75 98 LEU A CA 1
ATOM 787 C C . LEU A 1 98 ? -12.328 3.406 -0.997 1.00 95.75 98 LEU A C 1
ATOM 789 O O . LEU A 1 98 ? -11.163 3.738 -0.773 1.00 95.75 98 LEU A O 1
ATOM 793 N N . GLU A 1 99 ? -13.215 3.237 -0.015 1.00 95.88 99 GLU A N 1
ATOM 794 C CA . GLU A 1 99 ? -12.836 3.361 1.397 1.00 95.88 99 GLU A CA 1
ATOM 795 C C . GLU A 1 99 ? -11.858 2.243 1.792 1.00 95.88 99 GLU A C 1
ATOM 797 O O . GLU A 1 99 ? -12.115 1.061 1.552 1.00 95.88 99 GLU A O 1
ATOM 802 N N . VAL A 1 100 ? -10.720 2.633 2.373 1.00 94.56 100 VAL A N 1
ATOM 803 C CA . VAL A 1 100 ? -9.559 1.760 2.584 1.00 94.56 100 VAL A CA 1
ATOM 804 C C . VAL A 1 100 ? -9.862 0.593 3.516 1.00 94.56 100 VAL A C 1
ATOM 806 O O . VAL A 1 100 ? -9.418 -0.509 3.221 1.00 94.56 100 VAL A O 1
ATOM 809 N N . CYS A 1 101 ? -10.560 0.794 4.634 1.00 92.94 101 CYS A N 1
ATOM 810 C CA . CYS A 1 101 ? -10.753 -0.266 5.627 1.00 92.94 101 CYS A CA 1
ATOM 811 C C . CYS A 1 101 ? -11.824 -1.283 5.212 1.00 92.94 101 CYS A C 1
ATOM 813 O O . CYS A 1 101 ? -11.628 -2.483 5.398 1.00 92.94 101 CYS A O 1
ATOM 815 N N . GLU A 1 102 ? -12.917 -0.825 4.610 1.00 94.44 102 GLU A N 1
ATOM 816 C CA . GLU A 1 102 ? -13.987 -1.652 4.059 1.00 94.44 102 GLU A CA 1
ATOM 817 C C . GLU A 1 102 ? -13.491 -2.486 2.870 1.00 94.44 102 GLU A C 1
ATOM 819 O O . GLU A 1 102 ? -13.801 -3.672 2.776 1.00 94.44 102 GLU A O 1
ATOM 824 N N . HIS A 1 103 ? -12.650 -1.903 2.007 1.00 96.38 103 HIS A N 1
ATOM 825 C CA . HIS A 1 103 ? -12.188 -2.542 0.771 1.00 96.38 103 HIS A CA 1
ATOM 826 C C . HIS A 1 103 ? -10.731 -3.014 0.827 1.00 96.38 103 HIS A C 1
ATOM 828 O O . HIS A 1 103 ? -10.170 -3.374 -0.208 1.00 96.38 103 HIS A O 1
ATOM 834 N N . TYR A 1 104 ? -10.107 -3.055 2.012 1.00 95.12 104 TYR A N 1
ATOM 835 C CA . TYR A 1 104 ? -8.672 -3.329 2.157 1.00 95.12 104 TYR A CA 1
ATOM 836 C C . TYR A 1 104 ? -8.245 -4.605 1.431 1.00 95.12 104 TYR A C 1
ATOM 838 O O . TYR A 1 104 ? -7.294 -4.583 0.655 1.00 95.12 104 TYR A O 1
ATOM 846 N N . ALA A 1 105 ? -8.985 -5.697 1.651 1.00 94.31 105 ALA A N 1
ATOM 847 C CA . ALA A 1 105 ? -8.690 -7.000 1.066 1.00 94.31 105 ALA A CA 1
ATOM 848 C C . ALA A 1 105 ? -8.710 -6.956 -0.470 1.00 94.31 105 ALA A C 1
ATOM 850 O O . ALA A 1 105 ? -7.770 -7.431 -1.102 1.00 94.31 105 ALA A O 1
ATOM 851 N N . ILE A 1 106 ? -9.734 -6.323 -1.053 1.00 93.88 106 ILE A N 1
ATOM 852 C CA . ILE A 1 106 ? -9.898 -6.193 -2.507 1.00 93.88 106 ILE A CA 1
ATOM 853 C C . ILE A 1 106 ? -8.783 -5.323 -3.084 1.00 93.88 106 ILE A C 1
ATOM 855 O O . ILE A 1 106 ? -8.142 -5.712 -4.054 1.00 93.88 106 ILE A O 1
ATOM 859 N N . ILE A 1 107 ? -8.501 -4.172 -2.464 1.00 94.75 107 ILE A N 1
ATOM 860 C CA . ILE A 1 107 ? -7.426 -3.282 -2.912 1.00 94.75 107 ILE A CA 1
ATOM 861 C C . ILE A 1 107 ? -6.095 -4.042 -2.908 1.00 94.75 107 ILE A C 1
ATOM 863 O O . ILE A 1 107 ? -5.367 -4.006 -3.895 1.00 94.75 107 ILE A O 1
ATOM 867 N N . THR A 1 108 ? -5.770 -4.758 -1.826 1.00 94.44 108 THR A N 1
ATOM 868 C CA . THR A 1 108 ? -4.503 -5.495 -1.737 1.00 94.44 108 THR A CA 1
ATOM 869 C C . THR A 1 108 ? -4.405 -6.674 -2.693 1.00 94.44 108 THR A C 1
ATOM 871 O O . THR A 1 108 ? -3.299 -6.937 -3.158 1.00 94.44 108 THR A O 1
ATOM 874 N N . ASP A 1 109 ? -5.522 -7.342 -2.981 1.00 94.44 109 ASP A N 1
ATOM 875 C CA . ASP A 1 109 ? -5.596 -8.444 -3.940 1.00 94.44 109 ASP A CA 1
ATOM 876 C C . ASP A 1 109 ? -5.382 -7.944 -5.372 1.00 94.44 109 ASP A C 1
ATOM 878 O O . ASP A 1 109 ? -4.563 -8.497 -6.106 1.00 94.44 109 ASP A O 1
ATOM 882 N N . VAL A 1 110 ? -6.013 -6.820 -5.738 1.00 93.38 110 VAL A N 1
ATOM 883 C CA . VAL A 1 110 ? -5.743 -6.146 -7.015 1.00 93.38 110 VAL A CA 1
ATOM 884 C C . VAL A 1 110 ? -4.265 -5.790 -7.115 1.00 93.38 110 VAL A C 1
ATOM 886 O O . VAL A 1 110 ? -3.658 -6.054 -8.147 1.00 93.38 110 VAL A O 1
ATOM 889 N N . LEU A 1 111 ? -3.660 -5.252 -6.046 1.00 93.44 111 LEU A N 1
ATOM 890 C CA . LEU A 1 111 ? -2.223 -4.978 -6.047 1.00 93.44 111 LEU A CA 1
ATOM 891 C C . LEU A 1 111 ? -1.398 -6.234 -6.336 1.00 93.44 111 LEU A C 1
ATOM 893 O O . LEU A 1 111 ? -0.520 -6.165 -7.188 1.00 93.44 111 LEU A O 1
ATOM 897 N N . ASP A 1 112 ? -1.674 -7.365 -5.684 1.00 92.38 112 ASP A N 1
ATOM 898 C CA . ASP A 1 112 ? -0.913 -8.606 -5.897 1.00 92.38 112 ASP A CA 1
ATOM 899 C C . ASP A 1 112 ? -0.982 -9.126 -7.337 1.00 92.38 112 ASP A C 1
ATOM 901 O O . ASP A 1 112 ? -0.013 -9.713 -7.818 1.00 92.38 112 ASP A O 1
ATOM 905 N N . HIS A 1 113 ? -2.083 -8.862 -8.041 1.00 92.19 113 HIS A N 1
ATOM 906 C CA . HIS A 1 113 ? -2.277 -9.289 -9.425 1.00 92.19 113 HIS A CA 1
ATOM 907 C C . HIS A 1 113 ? -1.765 -8.283 -10.469 1.00 92.19 113 HIS A C 1
ATOM 909 O O . HIS A 1 113 ? -1.790 -8.587 -11.663 1.00 92.19 113 HIS A O 1
ATOM 915 N N . ILE A 1 114 ? -1.267 -7.107 -10.061 1.00 91.69 114 ILE A N 1
ATOM 916 C CA . ILE A 1 114 ? -0.682 -6.149 -11.005 1.00 91.69 114 ILE A CA 1
ATOM 917 C C . ILE A 1 114 ? 0.668 -6.654 -11.512 1.00 91.69 114 ILE A C 1
ATOM 919 O O . ILE A 1 114 ? 1.650 -6.738 -10.770 1.00 91.69 114 ILE A O 1
ATOM 923 N N . ASP A 1 115 ? 0.721 -6.894 -12.817 1.00 87.44 115 ASP A N 1
ATOM 924 C CA . ASP A 1 115 ? 1.879 -7.386 -13.551 1.00 87.44 115 ASP A CA 1
ATOM 925 C C . ASP A 1 115 ? 2.219 -6.457 -14.733 1.00 87.44 115 ASP A C 1
ATOM 927 O O . ASP A 1 115 ? 1.339 -5.843 -15.345 1.00 87.44 115 ASP A O 1
ATOM 931 N N . TRP A 1 116 ? 3.503 -6.384 -15.090 1.00 82.75 116 TRP A N 1
ATOM 932 C CA . TRP A 1 116 ? 4.001 -5.633 -16.247 1.00 82.75 116 TRP A CA 1
ATOM 933 C C . TRP A 1 116 ? 3.379 -6.104 -17.573 1.00 82.75 116 TRP A C 1
ATOM 935 O O . TRP A 1 116 ? 3.289 -5.338 -18.529 1.00 82.75 116 TRP A O 1
ATOM 945 N N . ARG A 1 117 ? 2.889 -7.348 -17.643 1.00 83.56 117 ARG A N 1
ATOM 946 C CA . ARG A 1 117 ? 2.186 -7.895 -18.816 1.00 83.56 117 ARG A CA 1
ATOM 947 C C . ARG A 1 117 ? 0.864 -7.189 -19.117 1.00 83.56 117 ARG A C 1
ATOM 949 O O . ARG A 1 117 ? 0.407 -7.230 -20.255 1.00 83.56 117 ARG A O 1
ATOM 956 N N . MET A 1 118 ? 0.278 -6.481 -18.152 1.00 81.88 118 MET A N 1
ATOM 957 C CA . MET A 1 118 ? -0.919 -5.666 -18.390 1.00 81.88 118 MET A CA 1
ATOM 958 C C . MET A 1 118 ? -0.637 -4.414 -19.233 1.00 81.88 118 MET A C 1
ATOM 960 O O . MET A 1 118 ? -1.570 -3.816 -19.759 1.00 81.88 118 MET A O 1
ATOM 964 N N . ALA A 1 119 ? 0.636 -4.047 -19.430 1.00 69.81 119 ALA A N 1
ATOM 965 C CA . ALA A 1 119 ? 1.041 -2.949 -20.309 1.00 69.81 119 ALA A CA 1
ATOM 966 C C . ALA A 1 119 ? 0.657 -3.178 -21.785 1.00 69.81 119 ALA A C 1
ATOM 968 O O . ALA A 1 119 ? 0.609 -2.218 -22.549 1.00 69.81 119 ALA A O 1
ATOM 969 N N . TRP A 1 120 ? 0.367 -4.427 -22.168 1.00 59.16 120 TRP A N 1
ATOM 970 C CA . TRP A 1 120 ? 0.132 -4.877 -23.544 1.00 59.16 120 TRP A CA 1
ATOM 971 C C . TRP A 1 120 ? -1.348 -4.971 -23.923 1.00 59.16 120 TRP A C 1
ATOM 973 O O . TRP A 1 120 ? -1.661 -5.312 -25.061 1.00 59.16 120 TRP A O 1
ATOM 983 N N . ALA A 1 121 ? -2.274 -4.659 -23.010 1.00 54.12 121 ALA A N 1
ATOM 984 C CA . ALA A 1 121 ? -3.715 -4.785 -23.254 1.00 54.12 121 ALA A CA 1
ATOM 985 C C . ALA A 1 121 ? -4.274 -3.820 -24.330 1.00 54.12 121 ALA A C 1
ATOM 987 O O . ALA A 1 121 ? -5.487 -3.733 -24.489 1.00 54.12 121 ALA A O 1
ATOM 988 N N . ASN A 1 122 ? -3.417 -3.115 -25.079 1.00 44.78 122 ASN A N 1
ATOM 989 C CA . ASN A 1 122 ? -3.811 -2.218 -26.165 1.00 44.78 122 ASN A CA 1
ATOM 990 C C . ASN A 1 122 ? -2.958 -2.336 -27.452 1.00 44.78 122 ASN A C 1
ATOM 992 O O . ASN A 1 122 ? -3.139 -1.526 -28.351 1.00 44.78 122 ASN A O 1
ATOM 996 N N . ASP A 1 123 ? -2.076 -3.334 -27.596 1.00 44.97 123 ASP A N 1
ATOM 997 C CA . ASP A 1 123 ? -1.237 -3.503 -28.810 1.00 44.97 123 ASP A CA 1
ATOM 998 C C . ASP A 1 123 ? -1.927 -4.324 -29.925 1.00 44.97 123 ASP A C 1
ATOM 1000 O O . ASP A 1 123 ? -1.296 -5.025 -30.713 1.00 44.97 123 ASP A O 1
ATOM 1004 N N . SER A 1 124 ? -3.257 -4.238 -30.005 1.00 45.47 124 SER A N 1
ATOM 1005 C CA . SER A 1 124 ? -4.044 -4.800 -31.112 1.00 45.47 124 SER A CA 1
ATOM 1006 C C . SER A 1 124 ? -4.855 -3.709 -31.809 1.00 45.47 124 SER A C 1
ATOM 1008 O O . SER A 1 124 ? -6.081 -3.687 -31.721 1.00 45.47 124 SER A O 1
ATOM 1010 N N . GLN A 1 125 ? -4.160 -2.789 -32.483 1.00 39.97 125 GLN A N 1
ATOM 1011 C CA . GLN A 1 125 ? -4.709 -1.965 -33.566 1.00 39.97 125 GLN A CA 1
ATOM 1012 C C . GLN A 1 125 ? -3.694 -1.842 -34.696 1.00 39.97 125 GLN A C 1
ATOM 1014 O O . GLN A 1 125 ? -2.510 -1.582 -34.391 1.00 39.97 125 GLN A O 1
#

Secondary structure (DSSP, 8-state):
---HHHHHHHHHHHHHHHHHHHT-----------EEEEEEE-SGGGG---EEETTEEE-HHHHHHHHHHHHHHHSPTT-EEEEEEEETTEEEEEEEEEETTTSHHHHHHHHHH--GGGGGTT---

Radius of gyration: 23.17 Å; chains: 1; bounding box: 41×37×83 Å